Protein AF-A0A5C3MS93-F1 (afdb_monomer_lite)

Secondary structure (DSSP, 8-state):
-HHHHHHS-HHHHHHHHHHHHT--TT-TT-TT--HHHHHHHHHHHHHHH----HHHHHHHHHHTS-GGGHHHHHHHHHHHHTT-

Structure (mmCIF, N/CA/C/O backbone):
data_AF-A0A5C3MS93-F1
#
_entry.id   AF-A0A5C3MS93-F1
#
loop_
_atom_site.group_PDB
_atom_site.id
_atom_site.type_symbol
_atom_site.label_atom_id
_atom_site.label_alt_id
_atom_site.label_comp_id
_atom_site.label_asym_id
_atom_site.label_entity_id
_atom_site.label_seq_id
_atom_site.pdbx_PDB_ins_code
_atom_site.Cartn_x
_atom_site.Cartn_y
_atom_site.Cartn_z
_atom_site.occupancy
_atom_site.B_iso_or_equiv
_atom_site.auth_seq_id
_atom_site.auth_comp_id
_atom_site.auth_asym_id
_atom_site.auth_atom_id
_atom_site.pdbx_PDB_model_num
ATOM 1 N N . THR A 1 1 ? -10.762 -15.390 18.389 1.00 51.53 1 THR A N 1
ATOM 2 C CA . THR A 1 1 ? -9.455 -15.359 19.087 1.00 51.53 1 THR A CA 1
ATOM 3 C C . THR A 1 1 ? -9.349 -14.075 19.896 1.00 51.53 1 THR A C 1
ATOM 5 O O . THR A 1 1 ? -9.280 -13.011 19.299 1.00 51.53 1 THR A O 1
ATOM 8 N N . ALA A 1 2 ? -9.409 -14.136 21.233 1.00 60.97 2 ALA A N 1
ATOM 9 C CA . ALA A 1 2 ? -9.530 -12.948 22.101 1.00 60.97 2 ALA A CA 1
ATOM 10 C C . ALA A 1 2 ? -8.296 -12.017 22.088 1.00 60.97 2 ALA A C 1
ATOM 12 O O . ALA A 1 2 ? -8.424 -10.815 22.297 1.00 60.97 2 ALA A O 1
ATOM 13 N N . ILE A 1 3 ? -7.113 -12.559 21.780 1.00 62.28 3 ILE A N 1
ATOM 14 C CA . ILE A 1 3 ? -5.850 -11.805 21.735 1.00 62.28 3 ILE A CA 1
ATOM 15 C C . ILE A 1 3 ? -5.846 -10.806 20.567 1.00 62.28 3 ILE A C 1
ATOM 17 O O . ILE A 1 3 ? -5.482 -9.649 20.749 1.00 62.28 3 ILE A O 1
ATOM 21 N N . GLY A 1 4 ? -6.313 -11.222 19.383 1.00 60.31 4 GLY A N 1
ATOM 22 C CA . GLY A 1 4 ? -6.361 -10.357 18.199 1.00 60.31 4 GLY A CA 1
ATOM 23 C C . GLY A 1 4 ? -7.233 -9.123 18.421 1.00 60.31 4 GLY A C 1
ATOM 24 O O . GLY A 1 4 ? -6.777 -8.013 18.193 1.00 60.31 4 GLY A O 1
ATOM 25 N N . ALA A 1 5 ? -8.435 -9.296 18.976 1.00 60.97 5 ALA A N 1
ATOM 26 C CA . ALA A 1 5 ? -9.356 -8.189 19.242 1.00 60.97 5 ALA A CA 1
ATOM 27 C C . ALA A 1 5 ? -8.853 -7.207 20.319 1.00 60.97 5 ALA A C 1
ATOM 29 O O . ALA A 1 5 ? -9.170 -6.022 20.263 1.00 60.97 5 ALA A O 1
ATOM 30 N N . TYR A 1 6 ? -8.058 -7.677 21.288 1.00 65.75 6 TYR A N 1
ATOM 31 C CA . TYR A 1 6 ? -7.507 -6.819 22.342 1.00 65.75 6 TYR A CA 1
ATOM 32 C C . TYR A 1 6 ? -6.384 -5.907 21.821 1.00 65.75 6 TYR A C 1
ATOM 34 O O . TYR A 1 6 ? -6.314 -4.732 22.184 1.00 65.75 6 TYR A O 1
ATOM 42 N N . TYR A 1 7 ? -5.521 -6.435 20.944 1.00 62.06 7 TYR A N 1
ATOM 43 C CA . TYR A 1 7 ? -4.399 -5.687 20.367 1.00 62.06 7 TYR A CA 1
ATOM 44 C C . TYR A 1 7 ? -4.765 -4.921 19.089 1.00 62.06 7 TYR A C 1
ATOM 46 O O . TYR A 1 7 ? -4.229 -3.839 18.871 1.00 62.06 7 TYR A O 1
ATOM 54 N N . MET A 1 8 ? -5.703 -5.423 18.282 1.00 70.06 8 MET A N 1
ATOM 55 C CA . MET A 1 8 ? -6.240 -4.761 17.084 1.00 70.06 8 MET A CA 1
ATOM 56 C C . MET A 1 8 ? -7.428 -3.860 17.444 1.00 70.06 8 MET A C 1
ATOM 58 O O . MET A 1 8 ? -8.504 -3.933 16.857 1.00 70.06 8 MET A O 1
ATOM 62 N N . ASN A 1 9 ? -7.244 -3.025 18.465 1.00 76.12 9 ASN A N 1
ATOM 63 C CA . ASN A 1 9 ? -8.234 -2.025 18.844 1.00 76.12 9 ASN A CA 1
ATOM 64 C C . ASN A 1 9 ? -8.229 -0.842 17.855 1.00 76.12 9 ASN A C 1
ATOM 66 O O . ASN A 1 9 ? -7.316 -0.692 17.043 1.00 76.12 9 ASN A O 1
ATOM 70 N N . HIS A 1 10 ? -9.243 0.023 17.928 1.00 73.44 10 HIS A N 1
ATOM 71 C CA . HIS A 1 10 ? -9.379 1.175 17.026 1.00 73.44 10 HIS A CA 1
ATOM 72 C C . HIS A 1 10 ? -8.099 2.046 16.945 1.00 73.44 10 HIS A C 1
ATOM 74 O O . HIS A 1 10 ? -7.645 2.319 15.835 1.00 73.44 10 HIS A O 1
ATOM 80 N N . PRO A 1 11 ? -7.415 2.373 18.064 1.00 80.00 11 PRO A N 1
ATOM 81 C CA . PRO A 1 11 ? -6.123 3.068 18.021 1.00 80.00 11 PRO A CA 1
ATOM 82 C C . PRO A 1 11 ? -5.011 2.327 17.267 1.00 80.00 11 PRO A C 1
ATOM 84 O O . PRO A 1 11 ? -4.157 2.954 16.639 1.00 80.00 11 PRO A O 1
ATOM 87 N N . TRP A 1 12 ? -4.965 0.996 17.356 1.00 78.62 12 TRP A N 1
ATOM 88 C CA . TRP A 1 12 ? -4.006 0.193 16.604 1.00 78.62 12 TRP A CA 1
ATOM 89 C C . TRP A 1 12 ? -4.320 0.214 15.109 1.00 78.62 12 TRP A C 1
ATOM 91 O O . TRP A 1 12 ? -3.400 0.404 14.313 1.00 78.62 12 TRP A O 1
ATOM 101 N N . MET A 1 13 ? -5.601 0.105 14.744 1.00 77.38 13 MET A N 1
ATOM 102 C CA . MET A 1 13 ? -6.063 0.210 13.357 1.00 77.38 13 MET A CA 1
ATOM 103 C C . MET A 1 13 ? -5.712 1.573 12.759 1.00 77.38 13 MET A C 1
ATOM 105 O O . MET A 1 13 ? -5.178 1.631 11.657 1.00 77.38 13 MET A O 1
ATOM 109 N N . ASP A 1 14 ? -5.915 2.665 13.497 1.00 79.94 14 ASP A N 1
ATOM 110 C CA . ASP A 1 14 ? -5.580 4.014 13.027 1.00 79.94 14 ASP A CA 1
ATOM 111 C C . ASP A 1 14 ? -4.067 4.197 12.822 1.00 79.94 14 ASP A C 1
ATOM 113 O O . ASP A 1 14 ? -3.627 4.791 11.837 1.00 79.94 14 ASP A O 1
ATOM 117 N N . LYS A 1 15 ? -3.239 3.603 13.691 1.00 82.06 15 LYS A N 1
ATOM 118 C CA . LYS A 1 15 ? -1.781 3.558 13.485 1.00 82.06 15 LYS A CA 1
ATOM 119 C C . LYS A 1 15 ? -1.393 2.729 12.264 1.00 82.06 15 LYS A C 1
ATOM 121 O O . LYS A 1 15 ? -0.437 3.097 11.581 1.00 82.06 15 LYS A O 1
ATOM 126 N N . GLN A 1 16 ? -2.100 1.630 11.989 1.00 79.31 16 GLN A N 1
ATOM 127 C CA . GLN A 1 16 ? -1.860 0.859 10.771 1.00 79.31 16 GLN A CA 1
ATOM 128 C C . GLN A 1 16 ? -2.258 1.668 9.536 1.00 79.31 16 GLN A C 1
ATOM 130 O O . GLN A 1 16 ? -1.427 1.789 8.647 1.00 79.31 16 GLN A O 1
ATOM 135 N N . LYS A 1 17 ? -3.423 2.331 9.515 1.00 80.62 17 LYS A N 1
ATOM 136 C CA . LYS A 1 17 ? -3.842 3.231 8.416 1.00 80.62 17 LYS A CA 1
ATOM 137 C C . LYS A 1 17 ? -2.755 4.237 8.049 1.00 80.62 17 LYS A C 1
ATOM 139 O O . LYS A 1 17 ? -2.350 4.325 6.895 1.00 80.62 17 LYS A O 1
ATOM 144 N N . ILE A 1 18 ? -2.213 4.937 9.048 1.00 80.12 18 ILE A N 1
ATOM 145 C CA . ILE A 1 18 ? -1.145 5.923 8.831 1.00 80.12 18 ILE A CA 1
ATOM 146 C C . ILE A 1 18 ? 0.096 5.268 8.211 1.00 80.12 18 ILE A C 1
ATOM 148 O O . ILE A 1 18 ? 0.688 5.833 7.293 1.00 80.12 18 ILE A O 1
ATOM 152 N N . ARG A 1 19 ? 0.495 4.083 8.689 1.00 77.81 19 ARG A N 1
ATOM 153 C CA . ARG A 1 19 ? 1.658 3.354 8.160 1.00 77.81 19 ARG A CA 1
ATOM 154 C C . ARG A 1 19 ? 1.444 2.898 6.727 1.00 77.81 19 ARG A C 1
ATOM 156 O O . ARG A 1 19 ? 2.329 3.098 5.900 1.00 77.81 19 ARG A O 1
ATOM 163 N N . VAL A 1 20 ? 0.287 2.311 6.436 1.00 79.81 20 VAL A N 1
ATOM 164 C CA . VAL A 1 20 ? -0.031 1.813 5.099 1.00 79.81 20 VAL A CA 1
ATOM 165 C C . VAL A 1 20 ? -0.039 2.965 4.103 1.00 79.81 20 VAL A C 1
ATOM 167 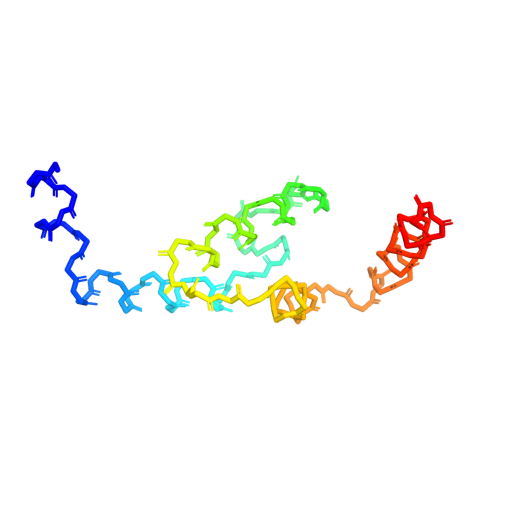O O . VAL A 1 20 ? 0.639 2.863 3.082 1.00 79.81 20 VAL A O 1
ATOM 170 N N . ASN A 1 21 ? -0.660 4.097 4.437 1.00 78.06 21 ASN A N 1
ATOM 171 C CA . ASN A 1 21 ? -0.708 5.266 3.552 1.00 78.06 21 ASN A CA 1
ATOM 172 C C . ASN A 1 21 ? 0.685 5.861 3.281 1.00 78.06 21 ASN A C 1
ATOM 174 O O . ASN A 1 21 ? 0.969 6.268 2.163 1.00 78.06 21 ASN A O 1
ATOM 178 N N . HIS A 1 22 ? 1.597 5.840 4.258 1.00 77.62 22 HIS A N 1
ATOM 179 C CA . HIS A 1 22 ? 2.977 6.317 4.067 1.00 77.62 22 HIS A CA 1
ATOM 180 C C . HIS A 1 22 ? 3.922 5.283 3.433 1.00 77.62 22 HIS A C 1
ATOM 182 O O . HIS A 1 22 ? 5.095 5.581 3.207 1.00 77.62 22 HIS A O 1
ATOM 188 N N . THR A 1 23 ? 3.459 4.059 3.161 1.00 76.56 23 THR A N 1
ATOM 189 C CA . THR A 1 23 ? 4.311 3.016 2.576 1.00 76.56 23 THR A CA 1
ATOM 190 C C . THR A 1 23 ? 4.487 3.263 1.078 1.00 76.56 23 THR A C 1
ATOM 192 O O . THR A 1 23 ? 3.564 3.047 0.289 1.00 76.56 23 THR A O 1
ATOM 195 N N . GLN A 1 24 ? 5.685 3.689 0.690 1.00 78.38 24 GLN A N 1
ATOM 196 C CA . GLN A 1 24 ? 6.092 3.908 -0.698 1.00 78.38 24 GLN A CA 1
ATOM 197 C C . GLN A 1 24 ? 7.084 2.837 -1.145 1.00 78.38 24 GLN A C 1
ATOM 199 O O . GLN A 1 24 ? 7.820 2.285 -0.320 1.00 78.38 24 GLN A O 1
ATOM 204 N N . TYR A 1 25 ? 7.113 2.562 -2.449 1.00 74.44 25 TYR A N 1
ATOM 205 C CA . TYR A 1 25 ? 8.089 1.641 -3.022 1.00 74.44 25 TYR A CA 1
ATOM 206 C C . TYR A 1 25 ? 9.516 2.105 -2.724 1.00 74.44 25 TYR A C 1
ATOM 208 O O . TYR A 1 25 ? 9.848 3.269 -2.949 1.00 74.44 25 TYR A O 1
ATOM 216 N N . GLN A 1 26 ? 10.358 1.193 -2.224 1.00 76.38 26 GLN A N 1
ATOM 217 C CA . GLN A 1 26 ? 11.730 1.512 -1.802 1.00 76.38 26 GLN A CA 1
ATOM 218 C C . GLN A 1 26 ? 11.808 2.671 -0.796 1.00 76.38 26 GLN A C 1
ATOM 220 O O . GLN A 1 26 ? 12.770 3.441 -0.789 1.00 76.38 26 GLN A O 1
ATOM 225 N N . GLY A 1 27 ? 10.805 2.778 0.081 1.00 71.44 27 GLY A N 1
ATOM 226 C CA . GLY A 1 27 ? 10.819 3.715 1.199 1.00 71.44 27 GLY A CA 1
ATOM 227 C C . GLY A 1 27 ? 12.048 3.542 2.101 1.00 71.44 27 GLY A C 1
ATOM 228 O O . GLY A 1 27 ? 12.834 2.602 1.969 1.00 71.44 27 GLY A O 1
ATOM 229 N N . ILE A 1 28 ? 12.225 4.463 3.047 1.00 70.06 28 ILE A N 1
ATOM 230 C CA . ILE A 1 28 ? 13.407 4.527 3.920 1.00 70.06 28 ILE A CA 1
ATOM 231 C C . ILE A 1 28 ? 13.672 3.158 4.578 1.00 70.06 28 ILE A C 1
ATOM 233 O O . ILE A 1 28 ? 12.872 2.676 5.375 1.00 70.06 28 ILE A O 1
ATOM 237 N N . GLY A 1 29 ? 14.807 2.534 4.239 1.00 71.69 29 GLY A N 1
ATOM 238 C CA . GLY A 1 29 ? 15.214 1.217 4.755 1.00 71.69 29 GLY A CA 1
ATOM 239 C C . GLY A 1 29 ? 14.861 0.022 3.857 1.00 71.69 29 GLY A C 1
ATOM 240 O O . GLY A 1 29 ? 15.313 -1.089 4.126 1.00 71.69 29 GLY A O 1
ATOM 241 N N . HIS A 1 30 ? 14.131 0.242 2.761 1.00 71.75 30 HIS A N 1
ATOM 242 C CA . HIS A 1 30 ? 13.652 -0.783 1.827 1.00 71.75 30 HIS A CA 1
ATOM 243 C C . HIS A 1 30 ? 14.227 -0.625 0.411 1.00 71.75 30 HIS A C 1
ATOM 245 O O . HIS A 1 30 ? 13.634 -1.063 -0.567 1.00 71.75 30 HIS A O 1
ATOM 251 N N . ASN A 1 31 ? 15.437 -0.077 0.279 1.00 71.44 31 ASN A N 1
ATOM 252 C CA . ASN A 1 31 ? 16.069 0.275 -1.004 1.00 71.44 31 ASN A CA 1
ATOM 253 C C . ASN A 1 31 ? 16.273 -0.909 -1.982 1.00 71.44 31 ASN A C 1
ATOM 255 O O . ASN A 1 31 ? 16.639 -0.699 -3.134 1.00 71.44 31 ASN A O 1
ATOM 259 N N . LYS A 1 32 ? 16.105 -2.156 -1.521 1.00 77.06 32 LYS A N 1
ATOM 260 C CA . LYS A 1 32 ? 16.216 -3.390 -2.324 1.00 77.06 32 LYS A CA 1
ATOM 261 C C . LYS A 1 32 ? 14.883 -4.122 -2.491 1.00 77.06 32 LYS A C 1
ATOM 263 O O . LYS A 1 32 ? 14.865 -5.286 -2.885 1.00 77.06 32 LYS A O 1
ATOM 268 N N . GLU A 1 33 ? 13.777 -3.485 -2.128 1.00 80.44 33 GLU A N 1
ATOM 269 C CA . GLU A 1 33 ? 12.455 -4.030 -2.387 1.00 80.44 33 GLU A CA 1
ATOM 270 C C . GLU A 1 33 ? 12.252 -4.201 -3.895 1.00 80.44 33 GLU A C 1
ATOM 272 O O . GLU A 1 33 ? 12.656 -3.346 -4.684 1.00 80.44 33 GLU A O 1
ATOM 277 N N . THR A 1 34 ? 11.678 -5.336 -4.292 1.00 80.38 34 THR A N 1
ATOM 278 C CA . THR A 1 34 ? 11.334 -5.626 -5.685 1.00 80.38 34 THR A CA 1
ATOM 279 C C . THR A 1 34 ? 9.878 -5.251 -5.961 1.00 80.38 34 THR A C 1
ATOM 281 O O . THR A 1 34 ? 9.064 -5.276 -5.035 1.00 80.38 34 THR A O 1
ATOM 284 N N . PRO A 1 35 ? 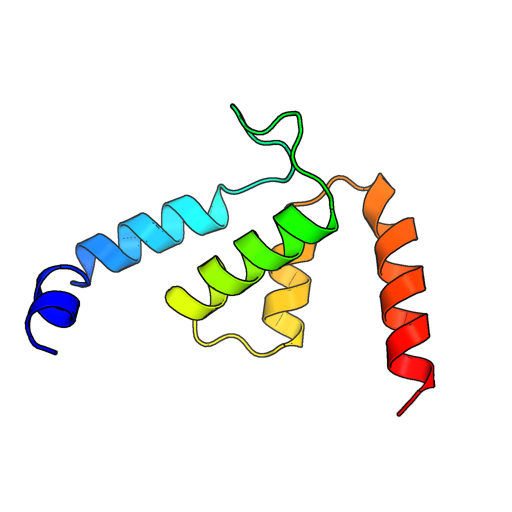9.511 -4.991 -7.228 1.00 77.06 35 PRO A N 1
ATOM 285 C CA . PRO A 1 35 ? 8.135 -4.686 -7.603 1.00 77.06 35 PRO A CA 1
ATOM 286 C C . PRO A 1 35 ? 7.071 -5.643 -7.109 1.00 77.06 35 PRO A C 1
ATOM 288 O O . PRO A 1 35 ? 6.118 -5.231 -6.451 1.00 77.06 35 PRO A O 1
ATOM 291 N N . SER A 1 36 ? 7.274 -6.934 -7.335 1.00 78.31 36 SER A N 1
ATOM 292 C CA . SER A 1 36 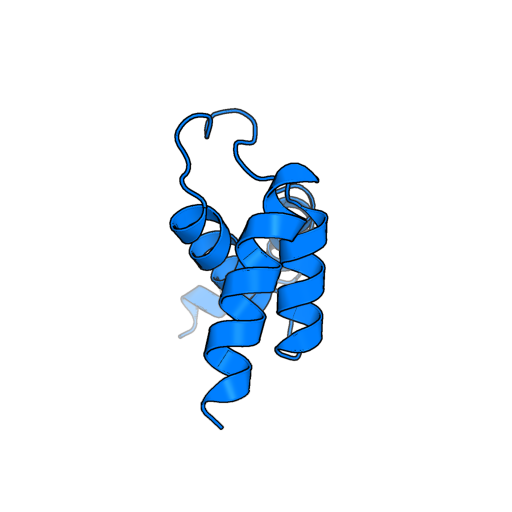? 6.333 -7.953 -6.882 1.00 78.31 36 SER A CA 1
ATOM 293 C C . SER A 1 36 ? 6.216 -7.979 -5.358 1.00 78.31 36 SER A C 1
ATOM 295 O O . SER A 1 36 ? 5.130 -8.180 -4.825 1.00 78.31 36 SER A O 1
ATOM 297 N N . LYS A 1 37 ? 7.324 -7.748 -4.641 1.00 79.88 37 LYS A N 1
ATOM 298 C CA . LYS A 1 37 ? 7.332 -7.758 -3.176 1.00 79.88 37 LYS A CA 1
ATOM 299 C C . LYS A 1 37 ? 6.610 -6.547 -2.596 1.00 79.88 37 LYS A C 1
ATOM 301 O O . LYS A 1 37 ? 5.831 -6.727 -1.666 1.00 79.88 37 LYS A O 1
ATOM 306 N N . TYR A 1 38 ? 6.813 -5.369 -3.183 1.00 84.06 38 TYR A N 1
ATOM 307 C CA . TYR A 1 38 ? 6.0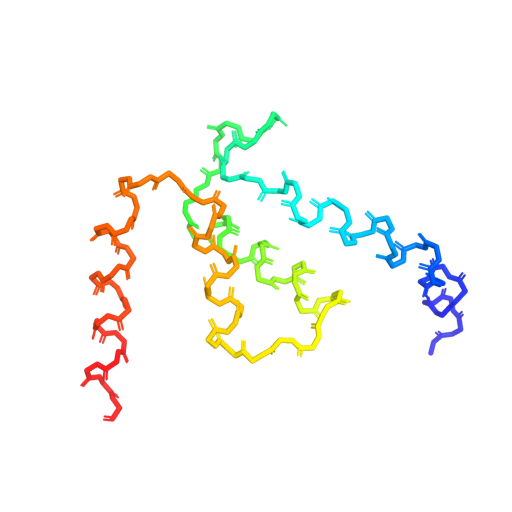54 -4.171 -2.838 1.00 84.06 38 TYR A CA 1
ATOM 308 C C . TYR A 1 38 ? 4.557 -4.385 -3.045 1.00 84.06 38 TYR A C 1
ATOM 310 O O . TYR A 1 38 ? 3.786 -4.157 -2.119 1.00 84.06 38 TYR A O 1
ATOM 318 N N . PHE A 1 39 ? 4.162 -4.888 -4.221 1.00 82.50 39 PHE A N 1
ATOM 319 C CA . PHE A 1 39 ? 2.762 -5.155 -4.544 1.00 82.50 39 PHE A CA 1
ATOM 320 C C . PHE A 1 39 ? 2.129 -6.086 -3.505 1.00 82.50 39 PHE A C 1
ATOM 322 O O . PHE A 1 39 ? 1.179 -5.698 -2.839 1.00 82.50 39 PHE A O 1
ATOM 329 N N . ILE A 1 40 ? 2.718 -7.263 -3.264 1.00 82.44 40 ILE A N 1
ATOM 330 C CA . ILE A 1 40 ? 2.193 -8.235 -2.291 1.00 82.44 40 ILE A CA 1
ATOM 331 C C . ILE A 1 40 ? 2.093 -7.620 -0.886 1.00 82.44 40 ILE A C 1
ATOM 333 O O . ILE A 1 40 ? 1.047 -7.709 -0.248 1.00 82.44 40 ILE A O 1
ATOM 337 N N . CYS A 1 41 ? 3.156 -6.965 -0.403 1.00 84.12 41 CYS A N 1
ATOM 338 C CA . CYS A 1 41 ? 3.168 -6.360 0.929 1.00 84.12 41 CYS A CA 1
ATOM 339 C C . CYS A 1 41 ? 2.130 -5.240 1.072 1.00 84.12 41 CYS A C 1
ATOM 341 O O . CYS A 1 41 ? 1.422 -5.195 2.078 1.00 84.12 41 CYS A O 1
ATOM 343 N N . LYS A 1 42 ? 2.028 -4.344 0.087 1.00 85.19 42 LYS A N 1
ATOM 344 C CA . LYS A 1 42 ? 1.089 -3.220 0.102 1.00 85.19 42 LYS A CA 1
ATOM 345 C C . LYS A 1 42 ? -0.359 -3.717 0.016 1.00 85.19 42 LYS A C 1
ATOM 347 O O . LYS A 1 42 ? -1.178 -3.251 0.802 1.00 85.19 42 LYS A O 1
ATOM 352 N N . CYS A 1 43 ? -0.652 -4.707 -0.830 1.00 84.00 43 CYS A N 1
ATOM 353 C CA . CYS A 1 43 ? -1.968 -5.348 -0.913 1.00 84.00 43 CYS A CA 1
ATOM 354 C C . CYS A 1 43 ? -2.376 -5.973 0.428 1.00 84.00 43 CYS A C 1
ATOM 356 O O . CYS A 1 43 ? -3.410 -5.606 0.979 1.00 84.00 43 CYS A O 1
ATOM 358 N N . SER A 1 44 ? -1.526 -6.823 1.020 1.00 82.81 44 SER A N 1
ATOM 359 C CA . SER A 1 44 ? -1.832 -7.469 2.307 1.00 82.81 44 SER A CA 1
ATOM 360 C C . SER A 1 44 ? -2.030 -6.468 3.450 1.00 82.81 44 SER A C 1
ATOM 362 O O . SER A 1 44 ? -2.818 -6.701 4.364 1.00 82.81 44 SER A O 1
ATOM 364 N N . LEU A 1 45 ? -1.311 -5.344 3.421 1.00 85.50 45 LEU A N 1
ATOM 365 C CA . LEU A 1 45 ? -1.474 -4.265 4.393 1.00 85.50 45 LEU A CA 1
ATOM 366 C C . LEU A 1 45 ? -2.794 -3.505 4.209 1.00 85.50 45 LEU A C 1
ATOM 368 O O . LEU A 1 45 ? -3.422 -3.135 5.200 1.00 85.50 45 LEU A O 1
ATOM 372 N N . LEU A 1 46 ? -3.213 -3.269 2.966 1.00 85.00 46 LEU A N 1
ATOM 373 C CA . LEU A 1 46 ? -4.474 -2.599 2.658 1.00 85.00 46 LEU A CA 1
ATOM 374 C C . LEU A 1 46 ? -5.677 -3.469 3.023 1.00 85.00 46 LEU A C 1
ATOM 376 O O . LEU A 1 46 ? -6.574 -2.969 3.690 1.00 85.00 46 LEU A O 1
ATOM 380 N N . GLU A 1 47 ? -5.655 -4.763 2.700 1.00 84.94 47 GLU A N 1
ATOM 381 C CA . GLU A 1 47 ? -6.711 -5.725 3.068 1.00 84.94 47 GLU A CA 1
ATOM 382 C C . GLU A 1 47 ? -6.877 -5.873 4.585 1.00 84.94 47 GLU A C 1
ATOM 384 O O . GLU A 1 47 ? -7.977 -6.085 5.090 1.00 84.94 47 GLU A O 1
ATOM 389 N N . LEU A 1 48 ? -5.780 -5.745 5.338 1.00 82.25 48 LEU A N 1
ATOM 390 C CA . LEU A 1 48 ? -5.809 -5.824 6.797 1.00 82.25 48 LEU A CA 1
ATOM 391 C C . LEU A 1 48 ? -6.540 -4.632 7.433 1.00 82.25 48 LEU A C 1
ATOM 393 O O . LEU A 1 48 ? -7.060 -4.739 8.544 1.00 82.25 48 LEU A O 1
ATOM 397 N N . VAL A 1 49 ? -6.528 -3.480 6.765 1.00 81.94 49 VAL A N 1
ATOM 398 C CA . VAL A 1 49 ? -6.928 -2.195 7.348 1.00 81.94 49 VAL A CA 1
ATOM 399 C C . VAL A 1 49 ? -8.216 -1.646 6.729 1.00 81.94 49 VAL A C 1
ATOM 401 O O . VAL A 1 49 ? -8.972 -0.940 7.406 1.00 81.94 49 VAL A O 1
ATOM 404 N N . TYR A 1 50 ? -8.478 -1.982 5.470 1.00 81.81 50 TYR A N 1
ATOM 405 C CA . TYR A 1 50 ? -9.575 -1.477 4.661 1.00 81.81 50 TYR A CA 1
ATOM 406 C C . TYR A 1 50 ? -10.312 -2.622 3.964 1.00 81.81 50 TYR A C 1
ATOM 408 O O . TYR A 1 50 ? -9.711 -3.582 3.498 1.00 81.81 50 TYR A O 1
ATOM 416 N N . ASN A 1 51 ? -11.629 -2.472 3.819 1.00 83.38 51 ASN A N 1
ATOM 417 C CA . ASN A 1 51 ? -12.443 -3.336 2.963 1.00 83.38 51 ASN A CA 1
ATOM 418 C C . ASN A 1 51 ? -12.515 -2.726 1.555 1.00 83.38 51 ASN A C 1
ATOM 420 O O . ASN A 1 51 ? -13.551 -2.185 1.166 1.00 83.38 51 ASN A O 1
ATOM 424 N N . TYR A 1 52 ? -11.392 -2.722 0.837 1.00 81.12 52 TYR A N 1
ATOM 425 C CA . TYR A 1 52 ? -11.329 -2.220 -0.536 1.00 81.12 52 TYR A CA 1
ATOM 426 C C . TYR A 1 52 ? -11.800 -3.261 -1.548 1.00 81.12 52 TYR A C 1
ATOM 428 O O . TYR A 1 52 ? -11.639 -4.462 -1.359 1.00 81.12 52 TYR A O 1
ATOM 436 N N . THR A 1 53 ? -12.381 -2.769 -2.640 1.00 82.31 53 THR A N 1
ATOM 437 C CA . THR A 1 53 ? -12.558 -3.558 -3.867 1.00 82.31 53 THR A CA 1
ATOM 438 C C . THR A 1 53 ? -11.223 -3.690 -4.601 1.00 82.31 53 THR A C 1
ATOM 440 O O . THR A 1 53 ? -10.357 -2.827 -4.448 1.00 82.31 53 THR A O 1
ATOM 443 N N . ASP A 1 54 ? -11.069 -4.710 -5.446 1.00 77.56 54 ASP A N 1
ATOM 444 C CA . ASP A 1 54 ? -9.821 -4.962 -6.187 1.00 77.56 54 ASP A CA 1
ATOM 445 C C . ASP A 1 54 ? -9.328 -3.725 -6.956 1.00 77.56 54 ASP A C 1
ATOM 447 O O . ASP A 1 54 ? -8.143 -3.402 -6.938 1.00 77.56 54 ASP A O 1
ATOM 451 N N . LEU A 1 55 ? -10.243 -2.958 -7.560 1.00 76.38 55 LEU A N 1
ATOM 452 C CA . LEU A 1 55 ? -9.910 -1.720 -8.275 1.00 76.38 55 LEU A CA 1
ATOM 453 C C . LEU A 1 55 ? -9.393 -0.613 -7.346 1.00 76.38 55 LEU A C 1
ATOM 455 O O . LEU A 1 55 ? -8.444 0.088 -7.693 1.00 76.38 55 LEU A O 1
ATOM 459 N N . GLN A 1 56 ? -9.998 -0.451 -6.167 1.00 78.25 56 GLN A N 1
ATOM 460 C CA . GLN A 1 56 ? -9.536 0.520 -5.167 1.00 78.25 56 GLN A CA 1
ATOM 461 C C . GLN A 1 56 ? -8.170 0.124 -4.611 1.00 78.25 56 GLN 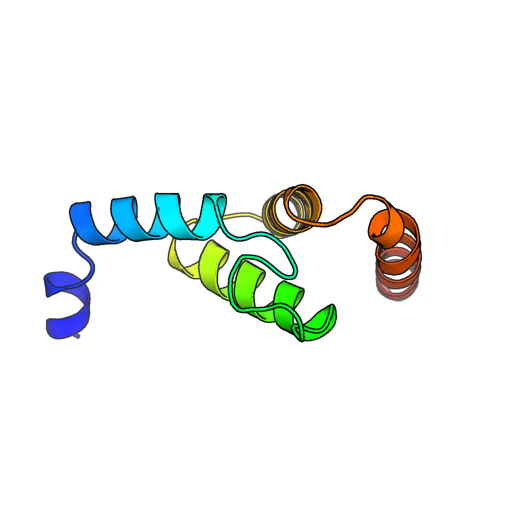A C 1
ATOM 463 O O . GLN A 1 56 ? -7.305 0.975 -4.426 1.00 78.25 56 GLN A O 1
ATOM 468 N N . LEU A 1 57 ? -7.967 -1.173 -4.396 1.00 81.69 57 LEU A N 1
ATOM 469 C CA . LEU A 1 57 ? -6.715 -1.724 -3.909 1.00 81.69 57 LEU A CA 1
ATOM 470 C C . LEU A 1 57 ? -5.587 -1.518 -4.928 1.00 81.69 57 LEU A C 1
ATOM 472 O O . LEU A 1 57 ? -4.529 -1.011 -4.565 1.00 81.69 57 LEU A O 1
ATOM 476 N N . ILE A 1 58 ? -5.835 -1.803 -6.209 1.00 80.81 58 ILE A N 1
ATOM 477 C CA . ILE A 1 58 ? -4.880 -1.530 -7.292 1.00 80.81 58 ILE A CA 1
ATOM 478 C C . ILE A 1 58 ? -4.576 -0.032 -7.376 1.00 80.81 58 ILE A C 1
ATOM 480 O O . ILE A 1 58 ? -3.408 0.340 -7.433 1.00 80.81 58 ILE A O 1
ATOM 484 N N . SER A 1 59 ? -5.595 0.832 -7.342 1.00 82.00 59 SER A N 1
ATOM 485 C CA . SER A 1 59 ? -5.398 2.285 -7.406 1.00 82.00 59 SER A CA 1
ATOM 486 C C . SER A 1 59 ? -4.506 2.800 -6.272 1.00 82.00 59 SER A C 1
ATOM 488 O O . SER A 1 59 ? -3.614 3.606 -6.513 1.00 82.00 59 SER A O 1
ATOM 490 N N . GLU A 1 60 ? -4.714 2.320 -5.047 1.00 84.00 60 GLU A N 1
ATOM 491 C CA . GLU A 1 60 ? -3.940 2.736 -3.873 1.00 84.00 60 GLU A CA 1
ATOM 492 C C . GLU A 1 60 ? -2.491 2.222 -3.915 1.00 84.00 60 GLU A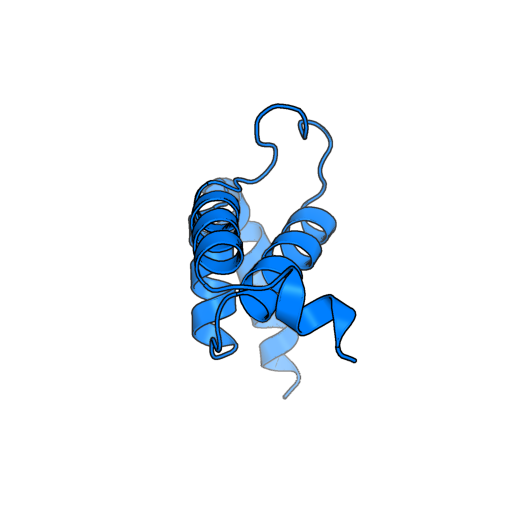 C 1
ATOM 494 O O . GLU A 1 60 ? -1.554 2.900 -3.491 1.00 84.00 60 GLU A O 1
ATOM 499 N N . VAL A 1 61 ? -2.277 1.018 -4.453 1.00 84.19 61 VAL A N 1
ATOM 500 C CA . VAL A 1 61 ? -0.927 0.487 -4.690 1.00 84.19 61 VAL A CA 1
ATOM 501 C C . VAL A 1 61 ? -0.207 1.308 -5.764 1.00 84.19 61 VAL A C 1
ATOM 503 O O . VAL A 1 61 ? 0.988 1.573 -5.633 1.00 84.19 61 VAL A O 1
ATOM 506 N N . MET A 1 62 ? -0.931 1.742 -6.798 1.00 81.00 62 MET A N 1
ATOM 507 C CA . MET A 1 62 ? -0.401 2.550 -7.901 1.00 81.00 62 MET A CA 1
ATOM 508 C C . MET A 1 62 ? -0.079 4.000 -7.503 1.00 81.00 62 MET A C 1
ATOM 510 O O . MET A 1 62 ? 0.781 4.621 -8.121 1.00 81.00 62 MET A O 1
ATOM 514 N N . ASP A 1 63 ? -0.710 4.548 -6.465 1.00 82.38 63 ASP A N 1
ATOM 515 C CA . ASP A 1 63 ? -0.380 5.893 -5.964 1.00 82.38 63 ASP A CA 1
ATOM 516 C C . ASP A 1 63 ? 1.002 5.931 -5.277 1.00 82.38 63 ASP A C 1
ATOM 518 O O . ASP A 1 63 ? 1.709 6.938 -5.287 1.00 82.38 63 ASP A O 1
ATOM 522 N N . GLY A 1 64 ? 1.442 4.796 -4.722 1.00 75.88 64 GLY A N 1
ATOM 523 C CA . GLY A 1 64 ? 2.692 4.683 -3.967 1.00 75.88 64 GLY A CA 1
ATOM 524 C C . GLY A 1 64 ? 3.939 4.309 -4.778 1.00 75.88 64 GLY A C 1
ATOM 525 O O . GLY A 1 64 ? 4.994 4.077 -4.171 1.00 75.88 64 GLY A O 1
ATOM 526 N N . ILE A 1 65 ? 3.840 4.219 -6.110 1.00 81.50 65 ILE A N 1
ATOM 527 C CA . ILE A 1 65 ? 4.934 3.791 -7.000 1.00 81.50 65 ILE A CA 1
ATOM 528 C C . ILE A 1 65 ? 5.504 4.944 -7.842 1.00 81.50 65 ILE A C 1
ATOM 530 O O . ILE A 1 65 ? 4.816 5.921 -8.137 1.00 81.50 65 ILE A O 1
ATOM 534 N N . PRO A 1 66 ? 6.767 4.841 -8.298 1.00 77.88 66 PRO A N 1
ATOM 535 C CA . PRO A 1 66 ? 7.341 5.823 -9.209 1.00 77.88 66 PRO A CA 1
ATOM 536 C C . PRO A 1 66 ? 6.671 5.776 -10.597 1.00 77.88 66 PRO A C 1
ATOM 538 O O . PRO A 1 66 ? 6.334 4.690 -11.072 1.00 77.88 66 PRO A O 1
ATOM 541 N N . PRO A 1 67 ? 6.609 6.901 -11.338 1.00 72.06 67 PRO A N 1
ATOM 542 C CA . PRO A 1 67 ? 5.945 6.969 -12.648 1.00 72.06 67 PRO A CA 1
ATOM 543 C C . PRO A 1 67 ? 6.440 5.948 -13.683 1.00 72.06 67 PRO A C 1
ATOM 545 O O . PRO A 1 67 ? 5.686 5.531 -14.557 1.00 72.06 67 PRO A O 1
ATOM 548 N N . ILE A 1 68 ? 7.701 5.514 -13.583 1.00 70.12 68 ILE A N 1
ATOM 549 C CA . ILE A 1 68 ? 8.310 4.546 -14.509 1.00 70.12 68 ILE A CA 1
ATOM 550 C C . ILE A 1 68 ? 7.653 3.157 -14.454 1.00 70.12 68 ILE A C 1
ATOM 552 O O . ILE A 1 68 ? 7.790 2.368 -15.386 1.00 70.12 68 ILE A O 1
ATOM 556 N N . TRP A 1 69 ? 6.903 2.865 -13.392 1.00 69.75 69 TRP A N 1
ATOM 557 C CA . TRP A 1 69 ? 6.199 1.598 -13.217 1.00 69.75 69 TRP A CA 1
ATOM 558 C C . TRP A 1 69 ? 4.824 1.551 -13.852 1.00 69.75 69 TRP A C 1
ATOM 560 O O . TRP A 1 69 ? 4.355 0.450 -14.140 1.00 69.75 69 TRP A O 1
ATOM 570 N N . ASN A 1 70 ? 4.216 2.702 -14.150 1.00 66.25 70 ASN A N 1
ATOM 571 C CA . ASN A 1 70 ? 2.966 2.725 -14.906 1.00 66.25 70 ASN A CA 1
ATOM 572 C C . ASN A 1 70 ? 3.133 1.960 -16.224 1.00 66.25 70 ASN A C 1
ATOM 574 O O . ASN A 1 70 ? 2.268 1.175 -16.588 1.00 66.25 70 ASN A O 1
ATOM 578 N N . ASN A 1 71 ? 4.292 2.059 -16.879 1.00 61.72 71 ASN A N 1
ATOM 579 C CA . ASN A 1 71 ? 4.562 1.327 -18.120 1.00 61.72 71 ASN A CA 1
ATOM 580 C C . ASN A 1 71 ? 4.733 -0.192 -17.929 1.00 61.72 71 ASN A C 1
ATOM 582 O O . ASN A 1 71 ? 4.488 -0.941 -18.867 1.00 61.72 71 ASN A O 1
ATOM 586 N N . ILE A 1 72 ? 5.163 -0.646 -16.747 1.00 62.72 72 ILE A N 1
ATOM 587 C CA . ILE A 1 72 ? 5.459 -2.061 -16.452 1.00 62.72 72 ILE A CA 1
ATOM 588 C C . ILE A 1 72 ? 4.209 -2.786 -15.946 1.00 62.72 72 ILE A C 1
ATOM 590 O O . ILE A 1 72 ? 3.972 -3.941 -16.281 1.00 62.72 72 ILE A O 1
ATOM 594 N N . LEU A 1 73 ? 3.404 -2.118 -15.123 1.00 60.91 73 LEU A N 1
ATOM 595 C CA . LEU A 1 73 ? 2.197 -2.719 -14.569 1.00 60.91 73 LEU A CA 1
ATOM 596 C C . LEU A 1 73 ? 1.017 -2.621 -15.531 1.00 60.91 73 LEU A C 1
ATOM 598 O O . LEU A 1 73 ? 0.214 -3.544 -15.566 1.00 60.91 73 LEU A O 1
ATOM 602 N N . THR A 1 74 ? 0.933 -1.571 -16.358 1.00 58.53 74 THR A N 1
ATOM 603 C CA . THR A 1 74 ? -0.096 -1.503 -17.410 1.00 58.53 74 THR A CA 1
ATOM 604 C C . THR A 1 74 ? 0.065 -2.671 -18.383 1.00 58.53 74 THR A C 1
ATOM 606 O O . THR A 1 74 ? -0.920 -3.317 -18.712 1.00 58.53 74 THR A O 1
ATOM 609 N N . THR A 1 75 ? 1.289 -3.035 -18.776 1.00 56.44 75 THR A N 1
ATOM 610 C CA . THR A 1 75 ? 1.509 -4.214 -19.631 1.00 56.44 75 THR A CA 1
ATOM 611 C C . THR A 1 75 ? 1.096 -5.522 -18.951 1.00 56.44 75 THR A C 1
ATOM 613 O O . THR A 1 75 ? 0.413 -6.317 -19.583 1.00 56.44 75 THR A O 1
ATOM 616 N N . GLN A 1 76 ? 1.407 -5.726 -17.664 1.00 55.47 76 GLN A N 1
ATOM 617 C CA . GLN A 1 76 ? 1.018 -6.941 -16.922 1.00 55.47 76 GLN A CA 1
ATOM 618 C C . GLN A 1 76 ? -0.484 -7.032 -16.587 1.00 55.47 76 GLN A C 1
ATOM 620 O O . GLN A 1 76 ? -1.033 -8.134 -16.519 1.00 55.47 76 GLN A O 1
ATOM 625 N N . LEU A 1 77 ? -1.150 -5.893 -16.362 1.00 55.19 77 LEU A N 1
ATOM 626 C CA . LEU A 1 77 ? -2.599 -5.818 -16.139 1.00 55.19 77 LEU A CA 1
ATOM 627 C C . LEU A 1 77 ? -3.374 -6.124 -17.419 1.00 55.19 77 LEU A C 1
ATOM 629 O O . LEU A 1 77 ? -4.349 -6.865 -17.359 1.00 55.19 77 LEU A O 1
ATOM 633 N N . TYR A 1 78 ? -2.936 -5.595 -18.567 1.00 50.59 78 TYR A N 1
ATOM 634 C CA . TYR A 1 78 ? -3.538 -5.945 -19.854 1.00 50.59 78 TYR A CA 1
ATOM 635 C C . TYR A 1 78 ? -3.299 -7.416 -20.213 1.00 50.59 78 TYR A C 1
ATOM 637 O O . TYR A 1 78 ? -4.220 -8.045 -20.716 1.00 50.59 78 TYR A O 1
ATOM 645 N N . ASP A 1 79 ? -2.132 -7.987 -19.897 1.00 51.56 79 ASP A N 1
ATOM 646 C CA . ASP A 1 79 ? -1.869 -9.419 -20.126 1.00 51.56 79 ASP A CA 1
ATOM 647 C C . ASP A 1 79 ? -2.835 -10.314 -19.326 1.00 51.56 79 ASP A C 1
ATOM 649 O O . ASP A 1 79 ? -3.405 -11.254 -19.864 1.00 51.56 79 ASP A O 1
ATOM 653 N N . ASN A 1 80 ? -3.105 -9.979 -18.056 1.00 49.38 80 ASN A N 1
ATOM 654 C CA . ASN A 1 80 ? -4.062 -10.738 -17.237 1.00 49.38 80 ASN A CA 1
ATOM 655 C C . ASN A 1 80 ? -5.535 -10.461 -17.583 1.00 49.38 80 ASN A C 1
ATOM 657 O O . ASN A 1 80 ? -6.381 -11.311 -17.329 1.00 49.38 80 ASN A O 1
ATOM 661 N N . LEU A 1 81 ? -5.869 -9.284 -18.126 1.00 44.75 81 LEU A N 1
ATOM 662 C CA . LEU A 1 81 ? -7.242 -8.944 -18.530 1.00 44.75 81 LEU A CA 1
ATOM 663 C C . LEU A 1 81 ? -7.637 -9.522 -19.892 1.00 44.75 81 LEU A C 1
ATOM 665 O O . LEU A 1 81 ? -8.827 -9.630 -20.170 1.00 44.75 81 LEU A O 1
ATOM 669 N N . VAL A 1 82 ? -6.671 -9.865 -20.744 1.00 47.31 82 VAL A N 1
ATOM 670 C CA . VAL A 1 82 ? -6.935 -10.474 -22.058 1.00 47.31 82 VAL A CA 1
ATOM 671 C C . VAL A 1 82 ? -7.270 -11.972 -21.946 1.00 47.31 82 VAL A C 1
ATOM 673 O O . VAL A 1 82 ? -7.789 -12.539 -22.903 1.00 47.31 82 VAL A O 1
ATOM 676 N N . ASP A 1 83 ? -7.070 -12.591 -20.777 1.00 41.88 83 ASP A N 1
ATOM 677 C CA . ASP A 1 83 ? -7.298 -14.027 -20.533 1.00 41.88 83 ASP A CA 1
ATOM 678 C C . ASP A 1 83 ? -8.598 -14.356 -19.750 1.00 41.88 83 ASP A C 1
ATOM 680 O O . ASP A 1 83 ? -8.711 -15.431 -19.156 1.00 41.88 83 ASP A O 1
ATOM 684 N N . PHE A 1 84 ? -9.599 -13.460 -19.750 1.00 35.75 84 PHE A N 1
ATOM 685 C CA . PHE A 1 84 ? -10.928 -13.695 -19.149 1.00 35.75 84 PHE A CA 1
ATOM 686 C C . PHE A 1 84 ? -12.072 -13.743 -20.169 1.00 35.75 84 PHE A C 1
ATOM 688 O O . PHE A 1 84 ? -12.141 -12.852 -21.046 1.00 35.75 84 PHE A O 1
#

Foldseek 3Di:
DVVCPVCPDPVNLVVLVVVLLPDAQCPDPNVPDDPVNLLVVSLVSCVVRDPDDPVVSVVSSVVRYDPVCCVVVVVVVVVVVVVD

pLDDT: mean 72.83, std 11.65, range [35.75, 85.5]

Organism: NCBI:txid5364

Radius of gyration: 14.91 Å; chains: 1; bounding box: 29×22×44 Å

Sequence (84 aa):
TAIGAYYMNHPWMDKQKIRVNHTQYQGIGHNKETPSKYFICKCSLLELVYNYTDLQLISEVMDGIPPIWNNILTTQLYDNLVDF